Protein AF-A0A838RYZ2-F1 (afdb_monomer_lite)

pLDDT: mean 82.49, std 18.19, range [38.19, 97.31]

Foldseek 3Di:
DDDPPDFPCPDPDPDDDDPPDDDDWGWDADPVRDIDIPVVVVVVHDDDDDDDDDDD

Secondary structure (DSSP, 8-state):
--------------SPP-TTPPPPP-EEE-TTS-EEEHHHHHTTS--------S--

Sequence (56 aa):
MTANSQSPTAPLRTIPIAVADIAPDFTLEDQNKNKVTLADALSKSPVVLVFYRGYW

Structure (mmCIF, N/CA/C/O backbone):
data_AF-A0A838RYZ2-F1
#
_entry.id   AF-A0A838RYZ2-F1
#
loop_
_atom_site.group_PDB
_atom_site.id
_atom_site.type_symbol
_atom_site.label_atom_id
_atom_site.label_alt_id
_atom_site.label_comp_id
_atom_site.label_asym_id
_atom_site.label_entity_id
_atom_site.label_seq_id
_atom_site.pdbx_PDB_ins_code
_atom_site.Cartn_x
_atom_site.Cartn_y
_atom_site.Cartn_z
_atom_site.occupancy
_atom_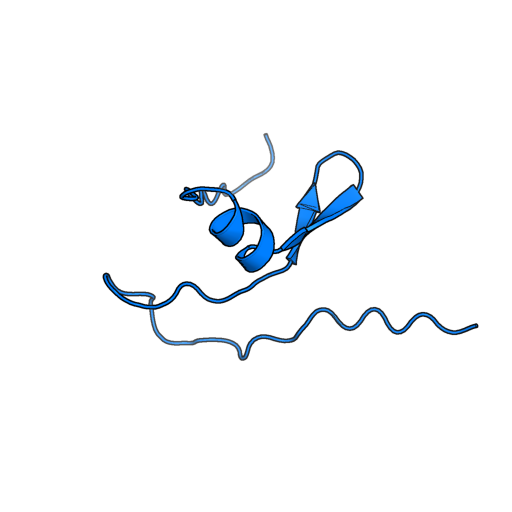site.B_iso_or_equiv
_atom_site.auth_seq_id
_atom_site.auth_comp_id
_atom_site.auth_asym_id
_atom_site.auth_atom_id
_atom_site.pdbx_PDB_model_num
ATOM 1 N N . MET A 1 1 ? 7.753 24.957 18.167 1.00 44.06 1 MET A N 1
ATOM 2 C CA . MET A 1 1 ? 6.904 23.757 17.997 1.00 44.06 1 MET A CA 1
ATOM 3 C C . MET A 1 1 ? 7.322 23.069 16.705 1.00 44.06 1 MET A C 1
ATOM 5 O O . MET A 1 1 ? 6.810 23.381 15.642 1.00 44.06 1 MET A O 1
ATOM 9 N N . THR A 1 2 ? 8.368 22.247 16.782 1.00 38.19 2 THR A N 1
ATOM 10 C CA . THR A 1 2 ? 9.006 21.568 15.644 1.00 38.19 2 THR A CA 1
ATOM 11 C C . THR A 1 2 ? 8.347 20.209 15.424 1.00 38.19 2 THR A C 1
ATOM 13 O O . THR A 1 2 ? 8.502 19.311 16.247 1.00 38.19 2 THR A O 1
ATOM 16 N N . ALA A 1 3 ? 7.601 20.055 14.331 1.00 43.06 3 ALA A N 1
ATOM 17 C CA . ALA A 1 3 ? 7.071 18.763 13.909 1.00 43.06 3 ALA A CA 1
ATOM 18 C C . ALA A 1 3 ? 8.163 17.994 13.147 1.00 43.06 3 ALA A C 1
ATOM 20 O O . ALA A 1 3 ? 8.391 18.237 11.962 1.00 43.06 3 ALA A O 1
ATOM 21 N N . ASN A 1 4 ? 8.849 17.074 13.827 1.00 45.94 4 ASN A N 1
ATOM 22 C CA . ASN A 1 4 ? 9.714 16.097 13.169 1.00 45.94 4 ASN A CA 1
ATOM 23 C C . ASN A 1 4 ? 8.838 15.118 12.380 1.00 45.94 4 ASN A C 1
ATOM 25 O O . ASN A 1 4 ? 8.295 14.164 12.929 1.00 45.94 4 ASN A O 1
ATOM 29 N N . SER A 1 5 ? 8.701 15.367 11.080 1.00 48.94 5 SER A N 1
ATOM 30 C CA . SER A 1 5 ? 8.102 14.431 10.129 1.00 48.94 5 SER A CA 1
ATOM 31 C C . SER A 1 5 ? 9.178 13.474 9.623 1.00 48.94 5 SER A C 1
ATOM 33 O O . SER A 1 5 ? 9.603 13.562 8.476 1.00 48.94 5 SER A O 1
ATOM 35 N N . GLN A 1 6 ? 9.678 12.590 10.485 1.00 45.53 6 GLN A N 1
ATOM 36 C CA . GLN A 1 6 ? 10.447 11.449 9.998 1.00 45.53 6 GLN A CA 1
ATOM 37 C C . GLN A 1 6 ? 9.451 10.361 9.608 1.00 45.53 6 GLN A C 1
ATOM 39 O O . GLN A 1 6 ? 8.850 9.720 10.469 1.00 45.53 6 GLN A O 1
ATOM 44 N N . SER A 1 7 ? 9.239 10.192 8.301 1.00 54.97 7 SER A N 1
ATOM 45 C CA . SER A 1 7 ? 8.661 8.964 7.759 1.00 54.97 7 SER A CA 1
ATOM 46 C C . SER A 1 7 ? 9.472 7.787 8.304 1.00 54.97 7 SER A C 1
ATOM 48 O O . SER A 1 7 ? 10.702 7.887 8.320 1.00 54.97 7 SER A O 1
ATOM 50 N N . PRO A 1 8 ? 8.844 6.702 8.783 1.00 54.97 8 PRO A N 1
ATOM 51 C CA . PRO A 1 8 ? 9.585 5.548 9.263 1.00 54.97 8 PRO A CA 1
ATOM 52 C C . PRO A 1 8 ? 10.450 5.027 8.114 1.00 54.97 8 PRO A C 1
ATOM 54 O O . PRO A 1 8 ? 9.946 4.541 7.102 1.00 54.97 8 PRO A O 1
ATOM 57 N N . THR A 1 9 ? 11.764 5.204 8.240 1.00 56.66 9 THR A N 1
ATOM 58 C CA . THR A 1 9 ? 12.753 4.713 7.287 1.00 56.66 9 THR A CA 1
ATOM 59 C C . THR A 1 9 ? 12.789 3.194 7.406 1.00 56.66 9 THR A C 1
ATOM 61 O O . THR A 1 9 ? 13.617 2.639 8.126 1.00 56.66 9 THR A O 1
ATOM 64 N N . ALA A 1 10 ? 11.862 2.503 6.739 1.00 58.34 10 ALA A N 1
ATOM 65 C CA . ALA A 1 10 ? 12.032 1.082 6.488 1.00 58.34 10 ALA A CA 1
ATOM 66 C C . ALA A 1 10 ? 13.387 0.913 5.772 1.00 58.34 10 ALA A C 1
ATOM 68 O O . ALA A 1 10 ? 13.677 1.677 4.842 1.00 58.34 10 ALA A O 1
ATOM 69 N N . PRO A 1 11 ? 14.260 -0.008 6.219 1.00 61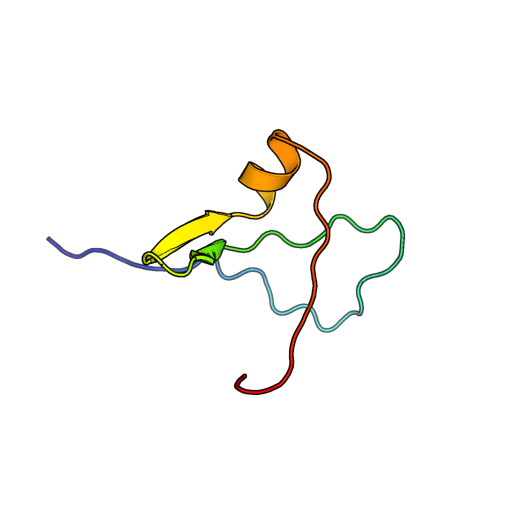.66 11 PRO A N 1
ATOM 70 C CA . PRO A 1 11 ? 15.563 -0.182 5.597 1.00 61.66 11 PRO A CA 1
ATOM 71 C C . PRO A 1 11 ? 15.365 -0.475 4.111 1.00 61.66 11 PRO A C 1
ATOM 73 O O . PRO A 1 11 ? 14.511 -1.287 3.746 1.00 61.66 11 PRO A O 1
ATOM 76 N N . LEU A 1 12 ? 16.145 0.198 3.259 1.00 65.12 12 LEU A N 1
ATOM 77 C CA . LEU A 1 12 ? 16.142 -0.041 1.818 1.00 65.12 12 LEU A CA 1
ATOM 78 C C . LEU A 1 12 ? 16.429 -1.524 1.577 1.00 65.12 12 LEU A C 1
ATOM 80 O O . LEU A 1 12 ? 17.557 -1.992 1.741 1.00 65.12 12 LEU A O 1
ATOM 84 N N . ARG A 1 13 ? 15.386 -2.276 1.222 1.00 70.38 13 ARG A N 1
ATOM 85 C CA . ARG A 1 13 ? 15.516 -3.679 0.848 1.00 70.38 13 ARG A CA 1
ATOM 86 C C . ARG A 1 13 ? 16.085 -3.746 -0.564 1.00 70.38 13 ARG A C 1
ATOM 88 O O . ARG A 1 13 ? 15.491 -3.238 -1.507 1.00 70.38 13 ARG A O 1
ATOM 95 N N . THR A 1 14 ? 17.225 -4.410 -0.700 1.00 78.19 14 THR A N 1
ATOM 96 C CA . THR A 1 14 ? 17.831 -4.782 -1.988 1.00 78.19 14 THR A CA 1
ATOM 97 C C . THR A 1 14 ? 17.381 -6.161 -2.475 1.00 78.19 14 THR A C 1
ATOM 99 O O . THR A 1 14 ? 17.759 -6.577 -3.567 1.00 78.19 14 THR A O 1
ATOM 102 N N . ILE A 1 15 ? 16.573 -6.870 -1.681 1.00 83.44 15 ILE A N 1
ATOM 103 C CA . ILE A 1 15 ?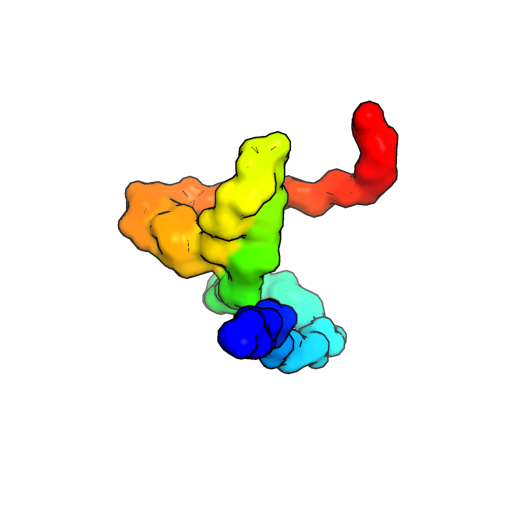 16.076 -8.213 -1.984 1.00 83.44 15 ILE A CA 1
ATOM 104 C C . ILE A 1 15 ? 14.626 -8.103 -2.487 1.00 83.44 15 ILE A C 1
ATOM 106 O O . ILE A 1 15 ? 13.829 -7.414 -1.840 1.00 83.44 15 ILE A O 1
ATOM 110 N N . PRO A 1 16 ? 14.269 -8.762 -3.606 1.00 87.25 16 PRO A N 1
ATOM 111 C CA . PRO A 1 16 ? 12.889 -8.830 -4.084 1.00 87.25 16 PRO A CA 1
ATOM 112 C C . PRO A 1 16 ? 11.934 -9.440 -3.048 1.00 87.25 16 PRO A C 1
ATOM 114 O O . PRO A 1 16 ? 12.328 -10.318 -2.286 1.00 87.25 16 PRO A O 1
ATOM 117 N N . ILE A 1 17 ? 10.672 -9.002 -3.054 1.00 88.75 17 ILE A N 1
ATOM 118 C CA . ILE A 1 17 ? 9.602 -9.598 -2.238 1.00 88.75 17 ILE A CA 1
ATOM 119 C C . ILE A 1 17 ? 9.158 -10.921 -2.877 1.00 88.75 17 ILE A C 1
ATOM 121 O O . ILE A 1 17 ? 8.882 -10.957 -4.079 1.00 88.75 17 ILE A O 1
ATOM 125 N N . ALA A 1 18 ? 9.062 -11.985 -2.083 1.00 92.44 18 ALA A N 1
ATOM 126 C CA . ALA A 1 18 ? 8.577 -13.296 -2.507 1.00 92.44 18 ALA A CA 1
ATOM 127 C C . ALA A 1 18 ? 7.169 -13.604 -1.965 1.00 92.44 18 ALA A C 1
ATOM 129 O O . ALA A 1 18 ? 6.635 -12.918 -1.093 1.00 92.44 18 ALA A O 1
ATOM 130 N N . VAL A 1 19 ? 6.543 -14.667 -2.479 1.00 94.75 19 VAL A N 1
ATOM 131 C CA . VAL A 1 19 ? 5.291 -15.186 -1.904 1.00 94.75 19 VAL A CA 1
ATOM 132 C C . VAL A 1 19 ? 5.549 -15.656 -0.470 1.00 94.75 19 VAL A C 1
ATOM 134 O O . VAL A 1 19 ? 6.587 -16.251 -0.197 1.00 94.75 19 VAL A O 1
ATOM 137 N N . ALA A 1 20 ? 4.576 -15.412 0.414 1.00 93.50 20 ALA A N 1
ATOM 138 C CA . ALA A 1 20 ? 4.629 -15.657 1.859 1.00 93.50 20 ALA A CA 1
ATOM 139 C C . ALA A 1 20 ? 5.531 -14.707 2.669 1.00 93.50 20 ALA A C 1
ATOM 141 O O . ALA A 1 20 ? 5.502 -14.772 3.899 1.00 93.50 20 ALA A O 1
ATOM 142 N N . ASP A 1 21 ? 6.249 -13.777 2.028 1.00 92.50 21 ASP A N 1
ATOM 143 C CA . ASP A 1 21 ? 6.886 -12.685 2.760 1.00 92.50 21 ASP A CA 1
ATOM 144 C C . ASP A 1 21 ? 5.833 -11.766 3.382 1.00 92.50 21 ASP A C 1
ATOM 146 O O . ASP A 1 21 ? 4.816 -11.421 2.772 1.00 92.50 21 ASP A O 1
ATOM 150 N N . ILE A 1 22 ? 6.128 -11.294 4.592 1.00 90.12 22 ILE A N 1
ATOM 151 C CA . ILE A 1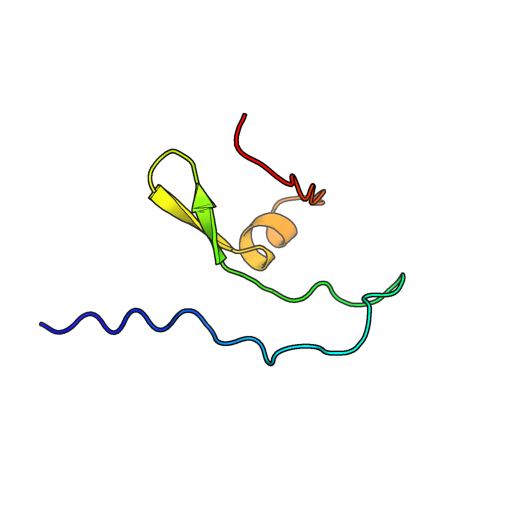 22 ? 5.390 -10.183 5.184 1.00 90.12 22 ILE A CA 1
ATOM 152 C C . ILE A 1 22 ? 5.695 -8.930 4.357 1.00 90.12 22 ILE A C 1
ATOM 154 O O . ILE A 1 22 ? 6.860 -8.546 4.191 1.00 90.12 22 ILE A O 1
ATOM 158 N N . ALA A 1 23 ? 4.640 -8.295 3.840 1.00 91.06 23 ALA A N 1
ATOM 159 C CA . ALA A 1 23 ? 4.755 -7.045 3.104 1.00 91.06 23 ALA A CA 1
ATOM 160 C C . ALA A 1 23 ? 5.385 -5.960 4.004 1.00 91.06 23 ALA A C 1
ATOM 162 O O . ALA A 1 23 ? 4.933 -5.788 5.139 1.00 91.06 23 ALA A O 1
ATOM 163 N N . PRO A 1 24 ? 6.417 -5.229 3.537 1.00 90.00 24 PRO A N 1
ATOM 164 C CA . PRO A 1 24 ? 6.985 -4.120 4.292 1.00 90.00 24 PRO A CA 1
ATOM 165 C C . PRO A 1 24 ? 5.929 -3.053 4.559 1.00 90.00 24 PRO A C 1
ATOM 167 O O . PRO A 1 24 ? 5.188 -2.680 3.650 1.00 90.00 24 PRO A O 1
ATOM 170 N N . ASP A 1 25 ? 5.887 -2.552 5.789 1.00 92.50 25 ASP A N 1
ATOM 171 C CA . ASP A 1 25 ? 4.970 -1.476 6.143 1.00 92.50 25 ASP A CA 1
ATOM 172 C C . ASP A 1 25 ? 5.439 -0.143 5.548 1.00 92.50 25 ASP A C 1
ATOM 174 O O . ASP A 1 25 ? 6.639 0.112 5.394 1.00 92.50 25 ASP A O 1
ATOM 178 N N . PHE A 1 26 ? 4.478 0.703 5.198 1.00 91.31 26 PHE A N 1
ATOM 179 C CA . PHE A 1 26 ? 4.727 2.040 4.681 1.00 91.31 26 PHE A CA 1
ATOM 180 C C . PHE A 1 26 ? 3.517 2.941 4.918 1.00 91.31 26 PHE A C 1
ATOM 182 O O . PHE A 1 26 ? 2.385 2.472 5.048 1.00 91.31 26 PHE A O 1
ATOM 189 N N . THR A 1 27 ? 3.765 4.250 4.904 1.00 94.44 27 THR A N 1
ATOM 190 C CA . THR A 1 27 ? 2.729 5.278 5.009 1.00 94.44 27 THR A CA 1
ATOM 191 C C . THR A 1 27 ? 2.778 6.181 3.782 1.00 94.44 27 THR A C 1
ATOM 193 O O . THR A 1 27 ? 3.836 6.721 3.459 1.00 94.44 27 THR A O 1
ATOM 196 N N . LEU A 1 28 ? 1.637 6.363 3.118 1.00 93.94 28 LEU A N 1
ATOM 197 C CA . LEU A 1 28 ? 1.451 7.295 2.001 1.00 93.94 28 LEU A CA 1
ATOM 198 C C . LEU A 1 28 ? 0.367 8.321 2.339 1.00 93.94 28 LEU A C 1
ATOM 200 O O . LEU A 1 28 ? -0.367 8.169 3.316 1.00 93.94 28 LEU A O 1
ATOM 204 N N . GLU A 1 29 ? 0.270 9.365 1.523 1.00 95.25 29 GLU A N 1
ATOM 205 C CA . GLU A 1 29 ? -0.859 10.293 1.552 1.00 95.25 29 GLU A CA 1
ATOM 206 C C . GLU A 1 29 ? -1.918 9.859 0.535 1.00 95.25 29 GLU A C 1
ATOM 208 O O . GLU A 1 29 ? -1.591 9.474 -0.590 1.00 95.25 29 GLU A O 1
ATOM 213 N N . ASP A 1 30 ? -3.186 9.914 0.938 1.00 93.62 30 ASP A N 1
ATOM 214 C CA . ASP A 1 30 ? -4.318 9.793 0.022 1.00 93.62 30 ASP A CA 1
ATOM 215 C C . ASP A 1 30 ? -4.553 11.110 -0.752 1.00 93.62 30 ASP A C 1
ATOM 217 O O . ASP A 1 30 ? -3.889 12.129 -0.543 1.00 93.62 30 ASP A O 1
ATOM 221 N N . GLN A 1 31 ? -5.549 11.117 -1.636 1.00 91.69 31 GLN A N 1
ATOM 222 C CA . GLN A 1 31 ? -5.940 12.282 -2.436 1.00 91.69 31 GLN A CA 1
ATOM 223 C C . GLN A 1 31 ? -6.391 13.502 -1.610 1.00 91.69 31 GLN A C 1
ATOM 225 O O . GLN A 1 31 ? -6.413 14.619 -2.121 1.00 91.69 31 GLN A O 1
ATOM 230 N N . ASN A 1 32 ? -6.753 13.302 -0.344 1.00 97.06 32 ASN A N 1
ATOM 231 C CA . ASN A 1 32 ? -7.173 14.342 0.592 1.00 97.06 32 ASN A CA 1
ATOM 232 C C . ASN A 1 32 ? -6.050 14.736 1.568 1.00 97.06 32 ASN A C 1
ATOM 234 O O . ASN A 1 32 ? -6.303 15.499 2.500 1.00 97.06 32 ASN A O 1
ATOM 238 N N . LYS A 1 33 ? -4.817 14.247 1.357 1.00 95.19 33 LYS A N 1
ATOM 239 C CA . LYS A 1 33 ? -3.652 14.414 2.246 1.00 95.19 33 LYS A CA 1
ATOM 240 C C . LYS A 1 33 ? -3.788 13.715 3.601 1.00 95.19 33 LYS A C 1
ATOM 242 O O . LYS A 1 33 ? -3.048 14.025 4.537 1.00 95.19 33 LYS A O 1
ATOM 247 N N . ASN A 1 34 ? -4.712 12.766 3.736 1.00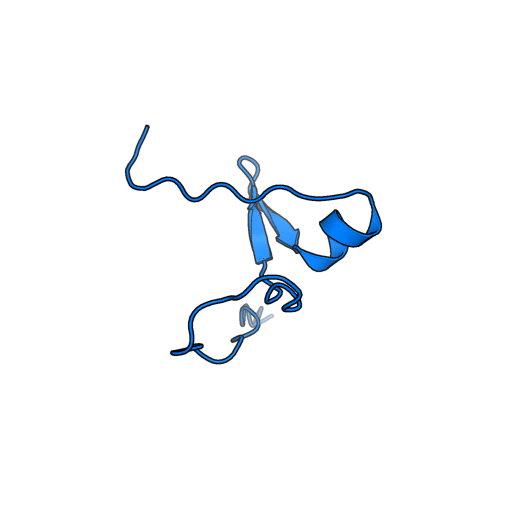 96.56 34 ASN A N 1
ATOM 248 C CA . ASN A 1 34 ? -4.753 11.920 4.920 1.00 96.56 34 ASN A CA 1
ATOM 249 C C . ASN A 1 34 ? -3.622 10.898 4.846 1.00 96.56 34 ASN A C 1
ATOM 251 O O . ASN A 1 34 ? -3.357 10.322 3.791 1.00 96.56 34 ASN A O 1
ATOM 255 N N . LYS A 1 35 ? -2.988 10.626 5.987 1.00 96.38 35 LYS A N 1
ATOM 256 C CA . LYS A 1 35 ? -1.988 9.562 6.083 1.00 96.38 35 LYS A CA 1
ATOM 257 C C . LYS A 1 35 ? -2.672 8.200 6.113 1.00 96.38 35 LYS A C 1
ATOM 259 O O . LYS A 1 35 ? -3.575 7.977 6.916 1.00 96.38 35 LYS A O 1
ATOM 264 N N . VAL A 1 36 ? -2.197 7.288 5.276 1.00 95.56 36 VAL A N 1
ATOM 265 C CA . VAL A 1 36 ? -2.658 5.902 5.190 1.00 95.56 36 VAL A CA 1
ATOM 266 C C . VAL A 1 36 ? -1.461 4.982 5.383 1.00 95.56 36 VAL A C 1
ATOM 268 O O . VAL A 1 36 ? -0.499 5.065 4.623 1.00 95.56 36 VAL A O 1
ATOM 271 N N . THR A 1 37 ? -1.530 4.102 6.381 1.00 96.50 37 THR A N 1
ATOM 272 C CA . THR A 1 37 ? -0.490 3.107 6.684 1.00 96.50 37 THR A CA 1
ATOM 273 C C . THR A 1 37 ? -0.963 1.709 6.290 1.00 96.50 37 THR A C 1
ATOM 275 O O . THR A 1 37 ? -2.122 1.357 6.530 1.00 96.50 37 THR A O 1
ATOM 278 N N . LEU A 1 38 ? -0.086 0.901 5.688 1.00 95.75 38 LEU A N 1
ATOM 279 C CA . LEU A 1 38 ? -0.438 -0.442 5.215 1.00 95.75 38 LEU A CA 1
ATOM 280 C C . LEU A 1 38 ? -0.929 -1.343 6.360 1.00 95.75 38 LEU A C 1
ATOM 282 O O . LEU A 1 38 ? -1.944 -2.023 6.197 1.00 95.75 38 LEU A O 1
ATOM 286 N N . ALA A 1 39 ? -0.275 -1.316 7.524 1.00 96.12 39 ALA A N 1
ATOM 287 C CA . ALA A 1 39 ? -0.696 -2.090 8.695 1.00 96.12 39 ALA A CA 1
ATOM 288 C C . ALA A 1 39 ? -2.138 -1.772 9.154 1.00 96.12 39 ALA A C 1
ATOM 290 O O . ALA A 1 39 ? -2.905 -2.683 9.486 1.00 96.12 39 ALA A O 1
ATOM 291 N N . ASP A 1 40 ? -2.545 -0.499 9.106 1.00 96.62 40 ASP A N 1
ATOM 292 C CA . ASP A 1 40 ? -3.906 -0.075 9.467 1.00 96.62 40 ASP A CA 1
ATOM 293 C C . ASP A 1 40 ? -4.949 -0.573 8.459 1.00 96.62 40 ASP A C 1
ATOM 295 O O . ASP A 1 40 ? -6.084 -0.880 8.831 1.00 96.62 40 ASP A O 1
ATOM 299 N N . ALA A 1 41 ? -4.585 -0.640 7.176 1.00 95.94 41 ALA A N 1
ATOM 300 C CA . ALA A 1 41 ? -5.451 -1.159 6.122 1.00 95.94 41 ALA A CA 1
ATOM 301 C C . ALA A 1 41 ? -5.610 -2.685 6.229 1.00 95.94 41 ALA A C 1
ATOM 303 O O . ALA A 1 41 ? -6.736 -3.184 6.219 1.00 95.94 41 ALA A O 1
ATOM 304 N N . LEU A 1 42 ? -4.502 -3.409 6.424 1.00 95.50 42 LEU A N 1
ATOM 305 C CA . LEU A 1 42 ? -4.491 -4.866 6.606 1.00 95.50 42 LEU A CA 1
ATOM 306 C C . LEU A 1 42 ? -5.291 -5.314 7.834 1.00 95.50 42 LEU A C 1
ATOM 308 O O . LEU A 1 42 ? -5.929 -6.364 7.801 1.00 95.50 42 LEU A O 1
ATOM 312 N N . SER A 1 43 ? -5.297 -4.508 8.898 1.00 96.44 43 SER A N 1
ATOM 313 C CA . SER A 1 43 ? -6.070 -4.789 10.116 1.00 96.44 43 SER A CA 1
ATOM 314 C C . SER A 1 43 ? -7.588 -4.742 9.896 1.00 96.44 43 SER A C 1
ATOM 316 O O . SER A 1 43 ? -8.343 -5.281 10.702 1.00 96.44 43 SER A O 1
ATOM 318 N N . LYS A 1 44 ? -8.049 -4.088 8.822 1.00 97.12 44 LYS A N 1
ATOM 319 C CA . LYS A 1 44 ? -9.474 -3.935 8.493 1.00 97.12 44 LYS A CA 1
ATOM 320 C C . LYS A 1 44 ? -9.940 -4.973 7.478 1.00 97.12 44 LYS A C 1
ATOM 322 O O . LYS A 1 44 ? -11.042 -5.500 7.609 1.00 97.12 44 LYS A O 1
ATOM 327 N N . SER A 1 45 ? -9.128 -5.246 6.458 1.00 97.00 45 SER A N 1
ATOM 328 C CA . SER A 1 45 ? -9.467 -6.166 5.369 1.00 97.00 45 SER A CA 1
ATOM 329 C C . SER A 1 45 ? -8.228 -6.566 4.559 1.00 97.00 45 SER A C 1
ATOM 331 O O . SER A 1 45 ? -7.226 -5.852 4.593 1.00 97.00 45 SER A O 1
ATOM 333 N N . PRO A 1 46 ? -8.291 -7.647 3.756 1.00 97.31 46 PRO A N 1
ATOM 334 C CA . PRO A 1 46 ? -7.263 -7.936 2.758 1.00 97.31 46 PRO A CA 1
ATOM 335 C C . PRO A 1 46 ? -7.013 -6.740 1.826 1.00 97.31 46 PRO A C 1
ATOM 337 O O . PRO A 1 46 ? -7.951 -6.044 1.434 1.00 97.31 46 PRO A O 1
ATOM 340 N N . VAL A 1 47 ? -5.748 -6.514 1.463 1.00 97.00 47 VAL A N 1
ATOM 341 C CA . VAL A 1 47 ? -5.300 -5.356 0.671 1.00 97.00 47 VAL A CA 1
ATOM 342 C C . VAL A 1 47 ? -4.653 -5.824 -0.630 1.00 97.00 47 VAL A C 1
ATOM 344 O O . VAL A 1 47 ? -3.861 -6.765 -0.633 1.00 97.00 47 VAL A O 1
ATOM 347 N N . VAL A 1 48 ? -4.951 -5.128 -1.728 1.00 96.25 48 VAL A N 1
ATOM 348 C CA . VAL A 1 48 ? -4.256 -5.267 -3.014 1.00 96.25 48 VAL A CA 1
ATOM 349 C C . VAL A 1 48 ? -3.454 -3.994 -3.267 1.00 96.25 48 VAL A C 1
ATOM 351 O O . VAL A 1 48 ? -4.002 -2.895 -3.198 1.00 96.25 48 VAL A O 1
ATOM 354 N N . LEU A 1 49 ? -2.163 -4.139 -3.571 1.00 94.06 49 LEU A N 1
ATOM 355 C CA . LEU A 1 49 ? -1.282 -3.030 -3.936 1.00 94.06 49 LEU A CA 1
ATOM 356 C C . LEU A 1 49 ? -1.085 -2.993 -5.449 1.00 94.06 49 LEU A C 1
ATOM 358 O O . LEU A 1 49 ? -0.721 -3.999 -6.057 1.00 94.06 49 LEU A O 1
ATOM 362 N N . VAL A 1 50 ? -1.290 -1.820 -6.045 1.00 93.50 50 VAL A N 1
ATOM 363 C CA . VAL A 1 50 ? -1.055 -1.583 -7.472 1.00 93.50 50 VAL A CA 1
ATOM 364 C C . VAL A 1 50 ? -0.045 -0.455 -7.615 1.00 93.50 50 VAL A C 1
ATOM 366 O O . VAL A 1 50 ? -0.278 0.659 -7.150 1.00 93.50 50 VAL A O 1
ATOM 369 N N . PHE A 1 51 ? 1.085 -0.748 -8.255 1.00 88.88 51 PHE A N 1
ATOM 370 C CA . PHE A 1 51 ? 2.120 0.238 -8.541 1.00 88.88 51 PHE A CA 1
ATOM 371 C C . PHE A 1 51 ? 1.936 0.764 -9.956 1.00 88.88 51 PHE A C 1
ATOM 373 O O . PHE A 1 51 ? 2.110 0.040 -10.936 1.00 88.88 51 PHE A O 1
ATOM 380 N N . TYR A 1 52 ? 1.602 2.042 -10.056 1.00 88.44 52 TYR A N 1
ATOM 381 C CA . TYR A 1 52 ? 1.475 2.731 -11.326 1.00 88.44 52 TYR A CA 1
ATOM 382 C C . TYR A 1 52 ? 2.733 3.545 -11.617 1.00 88.44 52 TYR A C 1
ATOM 384 O O . TYR A 1 52 ? 3.254 4.243 -10.749 1.00 88.44 52 TYR A O 1
ATOM 392 N N . ARG A 1 53 ? 3.228 3.467 -12.856 1.00 87.00 53 ARG A N 1
ATOM 393 C CA . ARG A 1 53 ? 4.350 4.281 -13.329 1.00 87.00 53 ARG A CA 1
ATOM 394 C C . ARG A 1 53 ? 3.824 5.382 -14.251 1.00 87.00 53 ARG A C 1
ATOM 396 O O . ARG A 1 53 ? 3.365 5.073 -15.343 1.00 87.00 53 ARG A O 1
ATOM 403 N N . GLY A 1 54 ? 3.979 6.641 -13.848 1.00 82.88 54 GLY A N 1
ATOM 404 C CA . GLY A 1 54 ? 3.595 7.817 -14.639 1.00 82.88 54 GLY A CA 1
ATOM 405 C C . GLY A 1 54 ? 2.544 8.691 -13.952 1.00 82.88 54 GLY A C 1
ATOM 406 O O . GLY A 1 54 ? 2.047 8.344 -12.883 1.00 82.88 54 GLY A O 1
ATOM 407 N N . TYR A 1 55 ? 2.249 9.836 -14.570 1.00 61.12 55 TYR A N 1
ATOM 408 C CA . TYR A 1 55 ? 1.070 10.652 -14.273 1.00 61.12 55 TYR A CA 1
ATOM 409 C C . TYR A 1 55 ? -0.075 10.191 -15.183 1.00 61.12 55 TYR A C 1
ATOM 411 O O . TYR A 1 55 ? 0.162 9.952 -16.369 1.00 61.12 55 TYR A O 1
ATOM 419 N N . TRP A 1 56 ? -1.272 10.055 -14.616 1.00 62.44 56 TRP A N 1
ATOM 420 C CA . TRP A 1 56 ? -2.528 9.862 -15.348 1.00 62.44 56 TRP A CA 1
ATOM 421 C C . TRP A 1 56 ? -3.170 11.226 -15.565 1.00 62.44 56 TRP A C 1
ATOM 423 O O . TRP A 1 5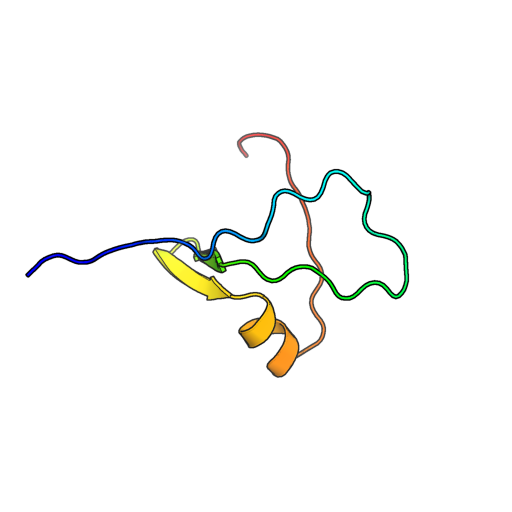6 ? -3.140 12.023 -14.596 1.00 62.44 56 TRP A O 1
#

Radius of gyration: 13.84 Å; chains: 1; bounding box: 27×39×33 Å